Protein AF-A0A3S3MT50-F1 (afdb_monomer)

Structure (mmCIF, N/CA/C/O backbone):
data_AF-A0A3S3MT50-F1
#
_entry.id   AF-A0A3S3MT50-F1
#
loop_
_atom_site.group_PDB
_atom_site.id
_atom_site.type_symbol
_atom_site.label_atom_id
_atom_site.label_alt_id
_atom_site.label_comp_id
_atom_site.label_asym_id
_atom_site.label_entity_id
_atom_site.label_seq_id
_atom_site.pdbx_PDB_ins_code
_atom_site.Cartn_x
_atom_site.Cartn_y
_atom_site.Cartn_z
_atom_site.occupancy
_atom_site.B_iso_or_equiv
_atom_site.auth_seq_id
_atom_site.auth_comp_id
_atom_site.auth_asym_id
_atom_site.auth_atom_id
_atom_site.pdbx_PDB_model_num
ATOM 1 N N . MET A 1 1 ? -34.497 27.581 -8.498 1.00 44.28 1 MET A N 1
ATOM 2 C CA . MET A 1 1 ? -34.223 26.558 -7.458 1.00 44.28 1 MET A CA 1
ATOM 3 C C . MET A 1 1 ? -34.772 25.250 -8.013 1.00 44.28 1 MET A C 1
ATOM 5 O O . MET A 1 1 ? -35.963 25.181 -8.228 1.00 44.28 1 MET A O 1
ATOM 9 N N . VAL A 1 2 ? -33.997 24.279 -8.486 1.00 39.25 2 VAL A N 1
ATOM 10 C CA . VAL A 1 2 ? -32.995 23.501 -7.756 1.00 39.25 2 VAL A CA 1
ATOM 11 C C . VAL A 1 2 ? -31.827 23.200 -8.695 1.00 39.25 2 VAL A C 1
ATOM 13 O O . VAL A 1 2 ? -31.991 22.596 -9.751 1.00 39.25 2 VAL A O 1
ATOM 16 N N . LEU A 1 3 ? -30.646 23.655 -8.287 1.00 38.62 3 LEU A N 1
ATOM 17 C CA . LEU A 1 3 ? -29.366 23.377 -8.922 1.00 38.62 3 LEU A CA 1
ATOM 18 C C . LEU A 1 3 ? -29.145 21.857 -8.958 1.00 38.62 3 LEU A C 1
ATOM 20 O O . LEU A 1 3 ? -28.854 21.239 -7.930 1.00 38.62 3 LEU A O 1
ATOM 24 N N . LYS A 1 4 ? -29.271 21.245 -10.141 1.00 45.56 4 LYS A N 1
ATOM 25 C CA . LYS A 1 4 ? -28.747 19.901 -10.413 1.00 45.56 4 LYS A CA 1
ATOM 26 C C . LYS A 1 4 ? -27.218 19.964 -10.352 1.00 45.56 4 LYS A C 1
ATOM 28 O O . LYS A 1 4 ? -26.541 20.215 -11.336 1.00 45.56 4 LYS A O 1
ATOM 33 N N . ARG A 1 5 ? -26.720 19.809 -9.125 1.00 41.19 5 ARG A N 1
ATOM 34 C CA . ARG A 1 5 ? -25.518 19.078 -8.713 1.00 41.19 5 ARG A CA 1
ATOM 35 C C . ARG A 1 5 ? -24.487 18.845 -9.833 1.00 41.19 5 ARG A C 1
ATOM 37 O O . ARG A 1 5 ? -24.473 17.804 -10.481 1.00 41.19 5 ARG A O 1
ATOM 44 N N . LEU A 1 6 ? -23.597 19.822 -9.969 1.00 42.69 6 LEU A N 1
ATOM 45 C CA . LEU A 1 6 ? -22.281 19.717 -10.593 1.00 42.69 6 LEU A CA 1
ATOM 46 C C . LEU A 1 6 ? -21.460 18.627 -9.887 1.00 42.69 6 LEU A C 1
ATOM 48 O O . LEU A 1 6 ? -20.968 18.891 -8.801 1.00 42.69 6 LEU A O 1
ATOM 52 N N . TYR A 1 7 ? -21.327 17.434 -10.474 1.00 44.66 7 TYR A N 1
ATOM 53 C CA . TYR A 1 7 ? -20.209 16.499 -10.236 1.00 44.66 7 TYR A CA 1
ATOM 54 C C . TYR A 1 7 ? -20.061 15.542 -11.430 1.00 44.66 7 TYR A C 1
ATOM 56 O O . TYR A 1 7 ? -20.144 14.325 -11.288 1.00 44.66 7 TYR A O 1
ATOM 64 N N . LEU A 1 8 ? -19.831 16.092 -12.619 1.00 45.41 8 LEU A N 1
ATOM 65 C CA . LEU A 1 8 ? -19.040 15.393 -13.627 1.00 45.41 8 LEU A CA 1
ATOM 66 C C . LEU A 1 8 ? -17.657 16.034 -13.574 1.00 45.41 8 LEU A C 1
ATOM 68 O O . LEU A 1 8 ? -17.387 17.027 -14.236 1.00 45.41 8 LEU A O 1
ATOM 72 N N . TYR A 1 9 ? -16.812 15.524 -12.677 1.00 39.12 9 TYR A N 1
ATOM 73 C CA . TYR A 1 9 ? -15.381 15.763 -12.794 1.00 39.12 9 TYR A CA 1
ATOM 74 C C . TYR A 1 9 ? -14.897 14.898 -13.953 1.00 39.12 9 TYR A C 1
ATOM 76 O O . TYR A 1 9 ? -14.498 13.749 -13.754 1.00 39.12 9 TYR A O 1
ATOM 84 N N . ASP A 1 10 ? -14.969 15.462 -15.157 1.00 48.41 10 ASP A N 1
ATOM 85 C CA . ASP A 1 10 ? -14.129 15.054 -16.272 1.00 48.41 10 ASP A CA 1
ATOM 86 C C . ASP A 1 10 ? -12.686 15.129 -15.780 1.00 48.41 10 ASP A C 1
ATOM 88 O O . ASP A 1 1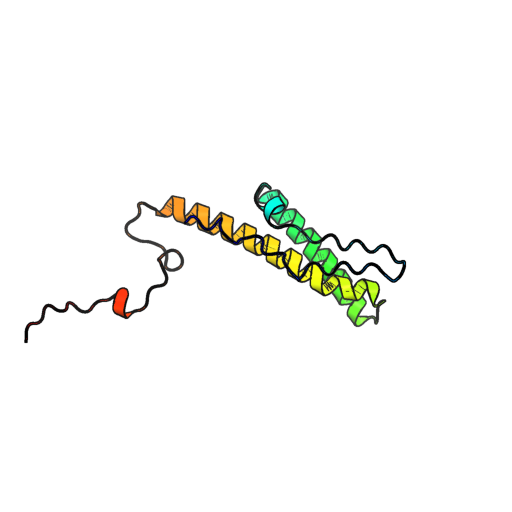0 ? -12.134 16.198 -15.532 1.00 48.41 10 ASP A O 1
ATOM 92 N N . ASN A 1 11 ? -12.132 13.960 -15.482 1.00 45.81 11 ASN A N 1
ATOM 93 C CA . ASN A 1 11 ? -10.839 13.798 -14.845 1.00 45.81 11 ASN A CA 1
ATOM 94 C C . ASN A 1 11 ? -9.745 14.068 -15.896 1.00 45.81 11 ASN A C 1
ATOM 96 O O . ASN A 1 11 ? -9.534 13.217 -16.760 1.00 45.81 11 ASN A O 1
ATOM 100 N N . PRO A 1 12 ? -9.014 15.198 -15.844 1.00 46.03 12 PRO A N 1
ATOM 101 C CA . PRO A 1 12 ? -8.139 15.646 -16.934 1.00 46.03 12 PRO A CA 1
ATOM 102 C C . PRO A 1 12 ? -6.786 14.907 -16.992 1.00 46.03 12 PRO A C 1
ATOM 104 O O . PRO A 1 12 ? -5.835 15.382 -17.602 1.00 46.03 12 PRO A O 1
ATOM 107 N N . TYR A 1 13 ? -6.674 13.735 -16.357 1.00 44.72 13 TYR A N 1
ATOM 108 C CA . TYR A 1 13 ? -5.465 12.901 -16.357 1.00 44.72 13 TYR A CA 1
ATOM 109 C C . TYR A 1 13 ? -5.658 11.538 -17.029 1.00 44.72 13 TYR A C 1
ATOM 111 O O . TYR A 1 13 ? -4.870 10.612 -16.810 1.00 44.72 13 TYR A O 1
ATOM 119 N N . THR A 1 14 ? -6.677 11.396 -17.872 1.00 46.06 14 THR A N 1
ATOM 120 C CA . THR A 1 14 ? -6.666 10.402 -18.949 1.00 4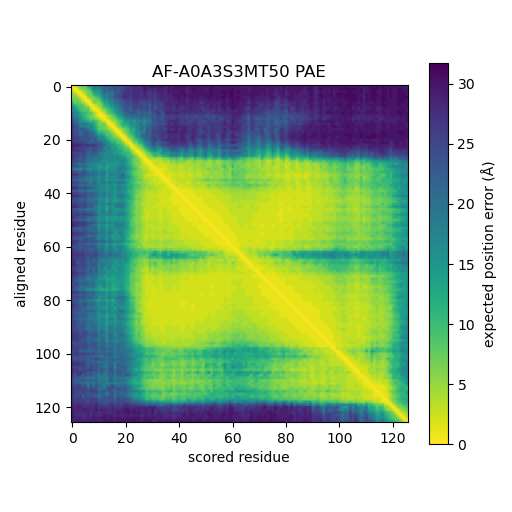6.06 14 THR A CA 1
ATOM 121 C C . THR A 1 14 ? -6.054 11.058 -20.179 1.00 46.06 14 THR A C 1
ATOM 123 O O . THR A 1 14 ? -6.758 11.522 -21.068 1.00 46.06 14 THR A O 1
ATOM 126 N N . MET A 1 15 ? -4.723 11.144 -20.208 1.00 37.44 15 MET A N 1
ATOM 127 C CA . MET A 1 15 ? -4.019 11.449 -21.451 1.00 37.44 15 MET A CA 1
ATOM 128 C C . MET A 1 15 ? -4.157 10.214 -22.345 1.00 37.44 15 MET A C 1
ATOM 130 O O . MET A 1 15 ? -3.430 9.236 -22.166 1.00 37.44 15 MET A O 1
ATOM 134 N N . ASN A 1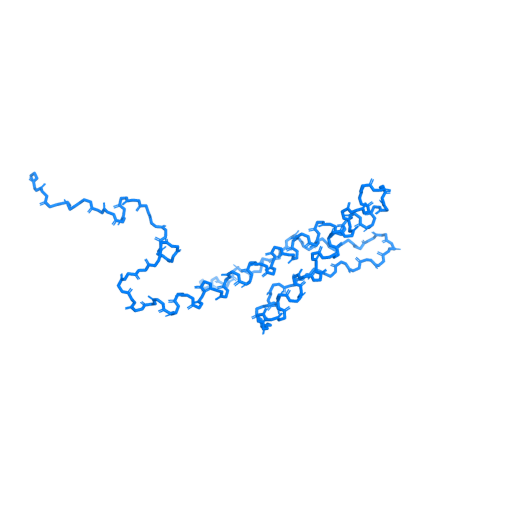 16 ? -5.131 10.238 -23.254 1.00 40.69 16 ASN A N 1
ATOM 135 C CA . ASN A 1 16 ? -5.139 9.354 -24.411 1.00 40.69 16 ASN A CA 1
ATOM 136 C C . ASN A 1 16 ? -4.002 9.833 -25.320 1.00 40.69 16 ASN A C 1
ATOM 138 O O . ASN A 1 16 ? -4.132 10.845 -25.998 1.00 40.69 16 ASN A O 1
ATOM 142 N N . PHE A 1 17 ? -2.856 9.157 -25.263 1.00 34.50 17 PHE A N 1
ATOM 143 C CA . PHE A 1 17 ? -1.787 9.329 -26.245 1.00 34.50 17 PHE A CA 1
ATOM 144 C C . PHE A 1 17 ? -2.114 8.447 -27.453 1.00 34.50 17 PHE A C 1
ATOM 146 O O . PHE A 1 17 ? -1.558 7.364 -27.622 1.00 34.50 17 PHE A O 1
ATOM 153 N N . GLU A 1 18 ? -3.076 8.893 -28.254 1.00 38.44 18 GLU A N 1
ATOM 154 C CA . GLU A 1 18 ? -3.208 8.456 -29.639 1.00 38.44 18 GLU A CA 1
ATOM 155 C C . GLU A 1 18 ? -2.292 9.347 -30.469 1.00 38.44 18 GLU A C 1
ATOM 157 O O . GLU A 1 18 ? -2.621 10.497 -30.712 1.00 38.44 18 GLU A O 1
ATOM 162 N N . GLU A 1 19 ? -1.092 8.850 -30.763 1.00 37.59 19 GLU A N 1
ATOM 163 C CA . GLU A 1 19 ? -0.263 9.122 -31.946 1.00 37.59 19 GLU A CA 1
ATOM 164 C C . GLU A 1 19 ? 1.147 8.579 -31.661 1.00 37.59 19 GLU A C 1
ATOM 166 O O . GLU A 1 19 ? 1.667 8.719 -30.557 1.00 37.59 19 GLU A O 1
ATOM 171 N N . LEU A 1 20 ? 1.752 7.942 -32.669 1.00 32.69 20 LEU A N 1
ATOM 172 C CA . LEU A 1 20 ? 2.897 7.011 -32.639 1.00 32.69 20 LEU A CA 1
ATOM 173 C C . LEU A 1 20 ? 2.494 5.540 -32.457 1.00 32.69 20 LEU A C 1
ATOM 175 O O . LEU A 1 20 ? 2.391 5.014 -31.351 1.00 32.69 20 LEU A O 1
ATOM 179 N N . GLY A 1 21 ? 2.315 4.875 -33.603 1.00 36.38 21 GLY A N 1
ATOM 180 C CA . GLY A 1 21 ? 2.005 3.457 -33.794 1.00 36.38 21 GLY A CA 1
ATOM 181 C C . GLY A 1 21 ? 2.973 2.472 -33.132 1.00 36.38 21 GLY A C 1
ATOM 182 O O . GLY A 1 21 ? 3.667 1.712 -33.798 1.00 36.38 21 GLY A O 1
ATOM 183 N N . THR A 1 22 ? 2.934 2.409 -31.806 1.00 32.12 22 THR A N 1
ATOM 184 C CA . THR A 1 22 ? 3.257 1.222 -31.022 1.00 32.12 22 THR A CA 1
ATOM 185 C C . THR A 1 22 ? 2.126 1.036 -30.016 1.00 32.12 22 THR A C 1
ATOM 187 O O . THR A 1 22 ? 1.973 1.821 -29.086 1.00 32.12 22 THR A O 1
ATOM 190 N N . ASN A 1 23 ? 1.289 0.016 -30.221 1.00 38.72 23 ASN A N 1
ATOM 191 C CA . ASN A 1 23 ? 0.228 -0.356 -29.284 1.00 38.72 23 ASN A CA 1
ATOM 192 C C . ASN A 1 23 ? 0.865 -0.884 -27.985 1.00 38.72 23 ASN A C 1
ATOM 194 O O . ASN A 1 23 ? 1.041 -2.085 -27.800 1.00 38.72 23 ASN A O 1
ATOM 198 N N . TYR A 1 24 ? 1.243 0.015 -27.079 1.00 42.06 24 TYR A N 1
ATOM 199 C CA . TYR A 1 24 ? 1.559 -0.320 -25.695 1.00 42.06 24 TYR A CA 1
ATOM 200 C C . TYR A 1 24 ? 0.387 0.117 -24.820 1.00 42.06 24 TYR A C 1
ATOM 202 O O . TYR A 1 24 ? 0.410 1.171 -24.190 1.00 42.06 24 TYR A O 1
ATOM 210 N N . GLN A 1 25 ? -0.645 -0.727 -24.765 1.00 48.47 25 GLN A N 1
ATOM 211 C CA . GLN A 1 25 ? -1.675 -0.660 -23.729 1.00 48.47 25 GLN A CA 1
ATOM 212 C C . GLN A 1 25 ? -0.998 -0.925 -22.378 1.00 48.47 25 GLN A C 1
ATOM 214 O O . GLN A 1 25 ? -0.827 -2.071 -21.960 1.00 48.47 25 GLN A O 1
ATOM 219 N N . VAL A 1 26 ? -0.528 0.123 -21.697 1.00 53.12 26 VAL A N 1
ATOM 220 C CA . VAL A 1 26 ? -0.018 -0.021 -20.332 1.00 53.12 26 VAL A CA 1
ATOM 221 C C . VAL A 1 26 ? -1.235 -0.158 -19.424 1.00 53.12 26 VAL A C 1
ATOM 223 O O . VAL A 1 26 ? -1.816 0.835 -18.991 1.00 53.12 26 VAL A O 1
ATOM 226 N N . VAL A 1 27 ? -1.659 -1.402 -19.195 1.00 58.81 27 VAL A N 1
ATOM 227 C CA . VAL A 1 27 ? -2.842 -1.738 -18.396 1.00 58.81 27 VAL A CA 1
ATOM 228 C C . VAL A 1 27 ? -2.651 -1.208 -16.974 1.00 58.81 27 VAL A C 1
ATOM 230 O O . VAL A 1 27 ? -1.965 -1.794 -16.139 1.00 58.81 27 VAL A O 1
ATOM 233 N N . ARG A 1 28 ? -3.234 -0.042 -16.699 1.00 69.00 28 ARG A N 1
ATOM 234 C CA . ARG A 1 28 ? -3.251 0.565 -15.371 1.00 69.00 28 ARG A CA 1
ATOM 235 C C . ARG A 1 28 ? -4.244 -0.203 -14.508 1.00 69.00 28 ARG A C 1
ATOM 237 O O . ARG A 1 28 ? -5.435 -0.218 -14.813 1.00 69.00 28 ARG A O 1
ATOM 244 N N . ILE A 1 29 ? -3.772 -0.781 -13.405 1.00 81.50 29 ILE A N 1
ATOM 245 C CA . ILE A 1 29 ? -4.641 -1.501 -12.469 1.00 81.50 29 ILE A CA 1
ATOM 246 C C . ILE A 1 29 ? -5.671 -0.536 -11.874 1.00 81.50 29 ILE A C 1
ATOM 248 O O . ILE A 1 29 ? -5.317 0.473 -11.247 1.00 81.50 29 ILE A O 1
ATOM 252 N N . LYS A 1 30 ? -6.954 -0.858 -12.056 1.00 84.62 30 LYS A N 1
ATOM 253 C CA . LYS A 1 30 ? -8.060 -0.085 -11.497 1.00 84.62 30 LYS A CA 1
ATOM 254 C C . LYS A 1 30 ? -8.333 -0.539 -10.066 1.00 84.62 30 LYS A C 1
ATOM 256 O O . LYS A 1 30 ? -8.543 -1.711 -9.780 1.00 84.62 30 LYS A O 1
ATOM 261 N N . VAL A 1 31 ? -8.358 0.417 -9.139 1.00 85.69 31 VAL A N 1
ATOM 262 C CA . VAL A 1 31 ? -8.451 0.129 -7.695 1.00 85.69 31 VAL A CA 1
ATOM 263 C C . VAL A 1 31 ? -9.787 -0.517 -7.308 1.00 85.69 31 VAL A C 1
ATOM 265 O O . VAL A 1 31 ? -9.828 -1.319 -6.378 1.00 85.69 31 VAL A O 1
ATOM 268 N N . HIS A 1 32 ? -10.880 -0.205 -8.010 1.00 86.75 32 HIS A N 1
ATOM 269 C CA . HIS A 1 32 ? -12.187 -0.802 -7.715 1.00 86.75 32 HIS A CA 1
ATOM 270 C C . HIS A 1 32 ? -12.210 -2.316 -7.968 1.00 86.75 32 HIS A C 1
ATOM 272 O O . HIS A 1 32 ? -12.836 -3.038 -7.200 1.00 86.75 32 HIS A O 1
ATOM 278 N N . GLU A 1 33 ? -11.458 -2.798 -8.959 1.00 87.62 33 GLU A N 1
ATOM 279 C CA . GLU A 1 33 ? -11.325 -4.227 -9.270 1.00 87.62 33 GLU A CA 1
ATOM 280 C C . GLU A 1 33 ? -10.516 -4.977 -8.203 1.00 87.62 33 GLU A C 1
ATOM 282 O O . GLU A 1 33 ? -10.692 -6.173 -8.012 1.00 87.62 33 GLU A O 1
ATOM 287 N N . LEU A 1 34 ? -9.623 -4.294 -7.479 1.00 88.81 34 LEU A N 1
ATOM 288 C CA . LEU A 1 34 ? -8.820 -4.904 -6.411 1.00 88.81 34 LEU A CA 1
ATOM 289 C C . LEU A 1 34 ? -9.607 -5.093 -5.111 1.00 88.81 34 LEU A C 1
ATOM 291 O O . LEU A 1 34 ? -9.266 -5.943 -4.290 1.00 88.81 34 LEU A O 1
ATOM 295 N N . ARG A 1 35 ? -10.657 -4.295 -4.890 1.00 89.38 35 ARG A N 1
ATOM 296 C CA . ARG A 1 35 ? -11.444 -4.361 -3.650 1.00 89.38 35 ARG A CA 1
ATOM 297 C C . ARG A 1 35 ? -12.255 -5.649 -3.548 1.00 89.38 35 ARG A C 1
ATOM 299 O O . ARG A 1 35 ? -12.388 -6.172 -2.444 1.00 89.38 35 ARG A O 1
ATOM 306 N N . THR A 1 36 ? -12.732 -6.170 -4.675 1.00 91.38 36 THR A N 1
ATOM 307 C CA . THR A 1 36 ? -13.551 -7.389 -4.754 1.00 91.38 36 THR A CA 1
ATOM 308 C C . THR A 1 36 ? -12.739 -8.683 -4.645 1.00 91.38 36 THR A C 1
ATOM 310 O O . THR A 1 36 ? -13.307 -9.718 -4.316 1.00 91.38 36 THR A O 1
ATOM 313 N N . LYS A 1 37 ? -11.420 -8.638 -4.869 1.00 91.12 37 LYS A N 1
ATOM 314 C CA . LYS A 1 37 ? -10.529 -9.813 -4.826 1.00 91.12 37 LYS A CA 1
ATOM 315 C C . LYS A 1 37 ? -10.227 -10.290 -3.405 1.00 91.12 37 LYS A C 1
ATOM 317 O O . LYS A 1 37 ? -10.311 -9.508 -2.454 1.00 91.12 37 LYS A O 1
ATOM 322 N N . SER A 1 38 ? -9.828 -11.553 -3.264 1.00 93.44 38 SER A N 1
ATOM 323 C CA . SER A 1 38 ? -9.411 -12.128 -1.980 1.00 93.44 38 SER A CA 1
ATOM 324 C C . SER A 1 38 ? -8.043 -11.592 -1.520 1.00 93.44 38 SER A C 1
ATOM 326 O O . SER A 1 38 ? -7.289 -11.012 -2.304 1.00 93.44 38 SER A O 1
ATOM 328 N N . GLU A 1 39 ? -7.711 -11.746 -0.234 1.00 90.81 39 GLU A N 1
ATOM 329 C CA . GLU A 1 39 ? -6.406 -11.319 0.300 1.00 90.81 39 GLU A CA 1
ATOM 330 C C . GLU A 1 39 ? -5.245 -12.131 -0.293 1.00 90.81 39 GLU A C 1
ATOM 332 O O . GLU A 1 39 ? -4.205 -11.562 -0.623 1.00 90.81 39 G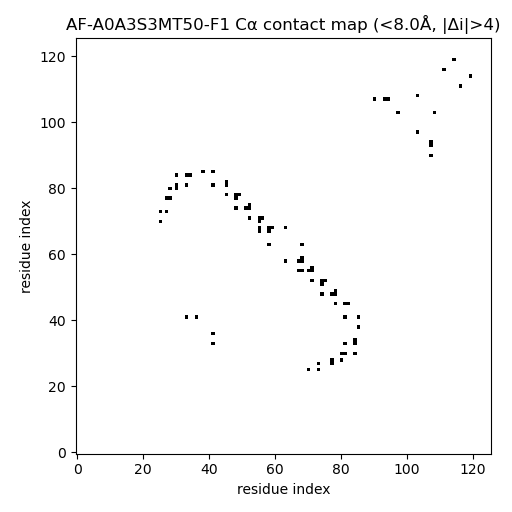LU A O 1
ATOM 337 N N . THR A 1 40 ? -5.443 -13.433 -0.511 1.00 93.38 40 THR A N 1
ATOM 338 C CA . THR A 1 40 ? -4.446 -14.318 -1.129 1.00 93.38 40 THR A CA 1
ATOM 339 C C . THR A 1 40 ? -4.137 -13.901 -2.562 1.00 93.38 40 THR A C 1
ATOM 341 O O . THR A 1 40 ? -2.968 -13.827 -2.939 1.00 93.38 40 THR A O 1
ATOM 344 N N . ASP A 1 41 ? -5.162 -13.540 -3.340 1.00 93.00 41 ASP A N 1
ATOM 345 C CA . ASP A 1 41 ? -4.971 -13.085 -4.720 1.00 93.00 41 ASP A CA 1
ATOM 346 C C . ASP A 1 41 ? -4.204 -11.763 -4.762 1.00 93.00 41 ASP A C 1
ATOM 348 O O . ASP A 1 41 ? -3.307 -11.595 -5.584 1.00 93.00 41 ASP A O 1
ATOM 352 N N . LEU A 1 42 ? -4.501 -10.831 -3.849 1.00 93.06 42 LEU A N 1
ATOM 353 C CA . LEU A 1 42 ? -3.785 -9.555 -3.767 1.00 93.06 42 LEU A CA 1
ATOM 354 C C . LEU A 1 42 ? -2.299 -9.750 -3.437 1.00 93.06 42 LEU A C 1
ATOM 356 O O . LEU A 1 42 ? -1.460 -9.050 -4.001 1.00 93.06 42 LEU A O 1
ATOM 360 N N . LEU A 1 43 ? -1.965 -10.704 -2.562 1.00 94.94 43 LEU A N 1
ATOM 361 C CA . LEU A 1 43 ? -0.575 -11.033 -2.229 1.00 94.94 43 LEU A CA 1
ATOM 362 C C . LEU A 1 43 ? 0.164 -11.699 -3.394 1.00 94.94 43 LEU A C 1
ATOM 364 O O . LEU A 1 43 ? 1.345 -11.425 -3.601 1.00 94.94 43 LEU A O 1
ATOM 368 N N . ASN A 1 44 ? -0.517 -12.538 -4.174 1.00 95.00 44 ASN A N 1
ATOM 369 C CA . ASN A 1 44 ? 0.066 -13.141 -5.373 1.00 95.00 44 ASN A CA 1
ATOM 370 C C . ASN A 1 44 ? 0.331 -12.078 -6.448 1.00 95.00 44 ASN A C 1
ATOM 372 O O . ASN A 1 44 ? 1.453 -11.975 -6.941 1.00 95.00 44 ASN A O 1
ATOM 376 N N . GLN A 1 45 ? -0.647 -11.203 -6.709 1.00 92.19 45 GLN A N 1
ATOM 377 C CA . GLN A 1 45 ? -0.489 -10.076 -7.634 1.00 92.19 45 GLN A CA 1
ATOM 378 C C . GLN A 1 45 ? 0.648 -9.134 -7.219 1.00 92.19 45 GLN A C 1
ATOM 380 O O . GLN A 1 45 ? 1.375 -8.621 -8.065 1.00 92.19 45 GLN A O 1
ATOM 385 N N . LEU A 1 46 ? 0.825 -8.904 -5.916 1.00 94.19 46 LEU A N 1
ATOM 386 C CA . LEU A 1 46 ? 1.925 -8.101 -5.385 1.00 94.19 46 LEU A CA 1
ATOM 387 C C . LEU A 1 46 ? 3.282 -8.718 -5.763 1.00 94.19 46 LEU A C 1
ATOM 389 O O . LEU A 1 46 ? 4.126 -8.024 -6.330 1.00 94.19 46 LEU A O 1
ATOM 393 N N . LYS A 1 47 ? 3.471 -10.019 -5.509 1.00 96.00 47 LYS A N 1
ATOM 394 C CA . LYS A 1 47 ? 4.731 -10.724 -5.801 1.00 96.00 47 LYS A CA 1
ATOM 395 C C . LYS A 1 47 ? 5.079 -10.690 -7.288 1.00 96.00 47 LYS A C 1
ATOM 397 O O . LYS A 1 47 ? 6.230 -10.447 -7.640 1.00 96.00 47 LYS A O 1
ATOM 402 N N . GLU A 1 48 ? 4.094 -10.888 -8.159 1.00 93.62 48 GLU A N 1
ATOM 403 C CA . GLU A 1 48 ? 4.285 -10.819 -9.613 1.00 93.62 48 GLU A CA 1
ATOM 404 C C . GLU A 1 48 ? 4.774 -9.430 -10.056 1.00 93.62 48 GLU A C 1
ATOM 406 O O . GLU A 1 48 ? 5.765 -9.314 -10.783 1.00 93.62 48 GLU A O 1
ATOM 411 N N . LEU A 1 49 ? 4.140 -8.365 -9.551 1.00 93.19 49 LEU A N 1
ATOM 412 C CA . LEU A 1 49 ? 4.515 -6.984 -9.867 1.00 93.19 49 LEU A CA 1
ATOM 413 C C . LEU A 1 49 ? 5.906 -6.609 -9.333 1.00 93.19 49 LEU A C 1
ATOM 415 O O . LEU A 1 49 ? 6.627 -5.833 -9.966 1.00 93.19 49 LEU A O 1
ATOM 419 N N . GLU A 1 50 ? 6.304 -7.137 -8.174 1.00 94.38 50 GLU A N 1
ATOM 420 C CA . GLU A 1 50 ? 7.641 -6.918 -7.611 1.00 94.38 50 GLU A CA 1
ATOM 421 C C . GLU A 1 50 ? 8.739 -7.581 -8.445 1.00 94.38 50 GLU A C 1
ATOM 423 O O . GLU A 1 50 ? 9.778 -6.958 -8.690 1.00 94.38 50 GLU A O 1
ATOM 428 N N . VAL A 1 51 ? 8.499 -8.803 -8.928 1.00 95.88 51 VAL A N 1
ATOM 429 C CA . VAL A 1 51 ? 9.428 -9.509 -9.822 1.00 95.88 51 VAL A CA 1
ATOM 430 C C . VAL A 1 51 ? 9.588 -8.744 -11.135 1.00 95.88 51 VAL A C 1
ATOM 432 O O . VAL A 1 51 ? 10.716 -8.488 -11.562 1.00 95.88 51 VAL A O 1
ATOM 435 N N . GLU A 1 52 ? 8.488 -8.299 -11.749 1.00 90.88 52 GLU A N 1
ATOM 436 C CA . GLU A 1 52 ? 8.553 -7.505 -12.981 1.00 90.88 52 GLU A CA 1
ATOM 437 C C . GLU A 1 52 ? 9.308 -6.183 -12.758 1.00 90.88 52 GLU A C 1
ATOM 439 O O . GLU A 1 52 ? 10.181 -5.808 -13.550 1.00 90.88 52 GLU A O 1
ATOM 444 N N . LEU A 1 53 ? 9.053 -5.494 -11.641 1.00 93.81 53 LEU A N 1
ATOM 445 C CA . LEU A 1 53 ? 9.777 -4.274 -11.291 1.00 93.81 53 LEU A CA 1
ATOM 446 C C . LEU A 1 53 ? 11.281 -4.530 -11.111 1.00 93.81 53 LEU A C 1
ATOM 448 O O . LEU A 1 53 ? 12.088 -3.700 -11.536 1.00 93.81 53 LEU A O 1
ATOM 452 N N . ALA A 1 54 ? 11.673 -5.645 -10.491 1.00 94.88 54 ALA A N 1
ATOM 453 C CA . ALA A 1 54 ? 13.077 -6.010 -10.317 1.00 94.88 54 ALA A CA 1
ATOM 454 C C . ALA A 1 54 ? 13.776 -6.206 -11.672 1.00 94.88 54 ALA A C 1
ATOM 456 O O . ALA A 1 54 ? 14.840 -5.623 -11.902 1.00 94.88 54 ALA A O 1
ATOM 457 N N . LEU A 1 55 ? 13.135 -6.917 -12.605 1.00 92.00 55 LEU A N 1
ATOM 458 C CA . LEU A 1 55 ? 13.640 -7.102 -13.970 1.00 92.00 55 LEU A CA 1
ATOM 459 C C . LEU A 1 55 ? 13.810 -5.761 -14.702 1.00 92.00 55 LEU A C 1
ATOM 461 O O . LEU A 1 55 ? 14.846 -5.511 -15.323 1.00 92.00 55 LEU A O 1
ATOM 465 N N . LEU A 1 56 ? 12.838 -4.851 -14.577 1.00 91.75 56 LEU A N 1
ATOM 466 C CA . LEU A 1 56 ? 12.922 -3.514 -15.174 1.00 91.75 56 LEU A CA 1
ATOM 467 C C . LEU A 1 56 ? 14.040 -2.655 -14.564 1.00 91.75 56 LEU A C 1
ATOM 469 O O . LEU A 1 56 ? 14.630 -1.825 -15.259 1.00 91.75 56 LEU A O 1
ATOM 473 N N . ARG A 1 57 ? 14.360 -2.842 -13.278 1.00 93.19 57 ARG A N 1
ATOM 474 C CA . ARG A 1 57 ? 15.473 -2.136 -12.623 1.00 93.19 57 ARG A CA 1
ATOM 475 C C . ARG A 1 57 ? 16.828 -2.613 -13.138 1.00 93.19 57 ARG A C 1
ATOM 477 O O . ARG A 1 57 ? 17.681 -1.764 -13.376 1.00 93.19 57 ARG A O 1
ATOM 484 N N . VAL A 1 58 ? 17.005 -3.915 -13.367 1.00 93.44 58 VAL A N 1
ATOM 485 C CA . VAL A 1 58 ? 18.226 -4.455 -13.996 1.00 93.44 58 VAL A CA 1
ATOM 486 C C . VAL A 1 58 ? 18.358 -3.938 -15.429 1.00 93.44 58 VAL A C 1
ATOM 488 O O . VAL A 1 58 ? 19.399 -3.403 -15.803 1.00 93.44 58 VAL A O 1
ATOM 491 N N . ALA A 1 59 ? 17.273 -3.988 -16.209 1.00 92.50 59 ALA A N 1
ATOM 492 C CA . ALA A 1 59 ? 17.260 -3.465 -17.574 1.00 92.50 59 ALA A CA 1
ATOM 493 C C . ALA A 1 59 ? 17.609 -1.969 -17.640 1.00 92.50 59 ALA A C 1
ATOM 495 O O . ALA A 1 59 ? 18.263 -1.535 -18.584 1.00 92.50 59 ALA A O 1
ATOM 496 N N . LYS A 1 60 ? 17.215 -1.179 -16.633 1.00 93.88 60 LYS A N 1
ATOM 497 C CA . LYS A 1 60 ? 17.596 0.234 -16.528 1.00 93.88 60 LYS A CA 1
ATOM 498 C C . LYS A 1 60 ? 19.104 0.429 -16.375 1.00 93.88 60 LYS A C 1
ATOM 500 O O . LYS A 1 60 ? 19.645 1.328 -17.008 1.00 93.88 60 LYS A O 1
ATOM 505 N N . VAL A 1 61 ? 19.761 -0.376 -15.540 1.00 93.12 61 VAL A N 1
ATOM 506 C CA . VAL A 1 61 ? 21.217 -0.285 -15.324 1.00 93.12 61 VAL A CA 1
ATOM 507 C C . VAL A 1 61 ? 21.973 -0.637 -16.604 1.00 93.12 61 VAL A C 1
ATOM 509 O O . VAL A 1 61 ? 22.927 0.044 -16.956 1.00 93.12 61 VAL A O 1
ATOM 512 N N . ASN A 1 62 ? 21.481 -1.622 -17.353 1.00 92.19 62 ASN A N 1
ATOM 513 C CA . ASN A 1 62 ? 22.114 -2.092 -18.587 1.00 92.19 62 ASN A CA 1
ATOM 514 C C . ASN A 1 62 ? 21.799 -1.218 -19.821 1.00 92.19 62 ASN A C 1
ATOM 516 O O . ASN A 1 62 ? 22.070 -1.637 -20.942 1.00 92.19 62 ASN A O 1
ATOM 520 N N . GLY A 1 63 ? 21.186 -0.039 -19.646 1.00 88.44 63 GLY A N 1
ATOM 521 C CA . GLY A 1 63 ? 20.855 0.860 -20.760 1.00 88.44 63 GLY A CA 1
ATOM 522 C C . GLY A 1 63 ? 19.732 0.349 -21.673 1.00 88.44 63 GLY A C 1
ATOM 523 O O . GLY A 1 63 ? 19.756 0.574 -22.878 1.00 88.44 63 GLY A O 1
ATOM 524 N N . GLY A 1 64 ? 18.750 -0.370 -21.123 1.00 86.19 64 GLY A N 1
ATOM 525 C CA . GLY A 1 64 ? 17.646 -0.949 -21.889 1.00 86.19 64 GLY A CA 1
ATOM 526 C C . GLY A 1 64 ? 16.750 0.077 -22.603 1.00 86.19 64 GLY A C 1
ATOM 527 O O . GLY A 1 64 ? 16.699 1.253 -22.254 1.00 86.19 64 GLY A O 1
ATOM 528 N N . ALA A 1 65 ? 15.987 -0.403 -23.591 1.00 89.19 65 ALA A N 1
ATOM 529 C CA . ALA A 1 65 ? 15.108 0.421 -24.425 1.00 89.19 65 ALA A CA 1
ATOM 530 C C . ALA A 1 65 ? 14.124 1.296 -23.621 1.00 89.19 65 ALA A C 1
ATOM 532 O O . ALA A 1 65 ? 13.489 0.824 -22.672 1.00 89.19 65 ALA A O 1
ATOM 533 N N . LEU A 1 66 ? 13.911 2.538 -24.079 1.00 82.56 66 LEU A N 1
ATOM 534 C CA . LEU A 1 66 ? 13.048 3.537 -23.430 1.00 82.56 66 LEU A CA 1
ATOM 535 C C . LEU A 1 66 ? 11.626 3.020 -23.161 1.00 82.56 66 LEU A C 1
ATOM 537 O O . LEU A 1 66 ? 11.080 3.240 -22.081 1.00 82.56 66 LEU A O 1
ATOM 541 N N . ASN A 1 67 ? 1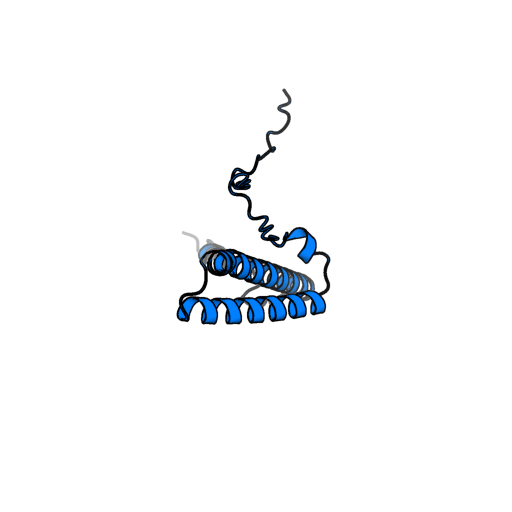1.067 2.236 -24.085 1.00 83.19 67 ASN A N 1
ATOM 542 C CA . ASN A 1 67 ? 9.731 1.644 -23.951 1.00 83.19 67 ASN A CA 1
ATOM 543 C C . ASN A 1 67 ? 9.610 0.720 -22.727 1.00 83.19 67 ASN A C 1
ATOM 545 O O . ASN A 1 67 ? 8.557 0.656 -22.094 1.00 83.19 67 ASN A O 1
ATOM 549 N N . LYS A 1 68 ? 10.692 0.025 -22.348 1.00 82.25 68 LYS A N 1
ATOM 550 C CA . LYS A 1 68 ? 10.731 -0.794 -21.127 1.00 82.25 68 LYS A CA 1
ATOM 551 C C . LYS A 1 68 ? 10.842 0.093 -19.881 1.00 82.25 68 LYS A C 1
ATOM 553 O O . LYS A 1 68 ? 10.199 -0.183 -18.873 1.00 82.25 68 LYS A O 1
ATOM 558 N N . LEU A 1 69 ? 11.587 1.196 -19.954 1.00 83.12 69 LEU A N 1
ATOM 559 C CA . LEU A 1 69 ? 11.780 2.123 -18.832 1.00 83.12 69 LEU A CA 1
ATOM 560 C C . LEU A 1 69 ? 10.510 2.901 -18.473 1.00 83.12 69 LEU A C 1
ATOM 562 O O . LEU A 1 69 ? 10.228 3.097 -17.289 1.00 83.12 69 LEU A O 1
ATOM 566 N N . SER A 1 70 ? 9.700 3.273 -19.466 1.00 85.81 70 SER A N 1
ATOM 567 C CA . SER A 1 70 ? 8.415 3.958 -19.258 1.00 85.81 70 SER A CA 1
ATOM 568 C C . SER A 1 70 ? 7.443 3.157 -18.377 1.00 85.81 70 SER A C 1
ATOM 570 O O . SER A 1 70 ? 6.637 3.740 -17.648 1.00 85.81 70 SER A O 1
ATOM 572 N N . LYS A 1 71 ? 7.567 1.820 -18.347 1.00 85.12 71 LYS A N 1
ATOM 573 C CA . LYS A 1 71 ? 6.749 0.932 -17.502 1.00 85.12 71 LYS A CA 1
ATOM 574 C C . LYS A 1 71 ? 7.069 1.029 -16.007 1.00 85.12 71 LYS A C 1
ATOM 576 O O . LYS A 1 71 ? 6.197 0.756 -15.184 1.00 85.12 71 LYS A O 1
ATOM 581 N N . ILE A 1 72 ? 8.270 1.479 -15.624 1.00 88.88 72 ILE A N 1
ATOM 582 C CA . ILE A 1 72 ? 8.712 1.535 -14.216 1.00 88.88 72 ILE A CA 1
ATOM 583 C C . ILE A 1 72 ? 7.767 2.391 -13.367 1.00 88.88 72 ILE A C 1
ATOM 585 O O . ILE A 1 72 ? 7.414 2.013 -12.248 1.00 88.88 72 ILE A O 1
ATOM 589 N N . LYS A 1 73 ? 7.338 3.547 -13.889 1.00 88.19 73 LYS A N 1
ATOM 590 C CA . LYS A 1 73 ? 6.418 4.443 -13.174 1.00 88.19 73 LYS A CA 1
ATOM 591 C C . LYS A 1 73 ? 5.073 3.762 -12.920 1.00 88.19 73 LYS A C 1
ATOM 593 O O . LYS A 1 73 ? 4.538 3.860 -11.817 1.00 88.19 73 LYS A O 1
ATOM 598 N N . VAL A 1 74 ? 4.548 3.056 -13.920 1.00 87.19 74 VAL A N 1
ATOM 599 C CA . VAL A 1 74 ? 3.237 2.401 -13.831 1.00 87.19 74 VAL A CA 1
ATOM 600 C C . VAL A 1 74 ? 3.273 1.191 -12.900 1.00 87.19 74 VAL A C 1
ATOM 602 O O . VAL A 1 74 ? 2.360 1.032 -12.091 1.00 87.19 74 VAL A O 1
ATOM 605 N N . MET A 1 75 ? 4.349 0.401 -12.921 1.00 89.50 75 MET A N 1
ATOM 606 C CA . MET A 1 75 ? 4.537 -0.720 -11.992 1.00 89.50 75 MET A CA 1
ATOM 607 C C . MET A 1 75 ? 4.611 -0.257 -10.533 1.00 89.50 75 MET A C 1
ATOM 609 O O . MET A 1 75 ? 3.922 -0.804 -9.676 1.00 89.50 75 MET A O 1
ATOM 613 N N . ARG A 1 76 ? 5.344 0.830 -10.246 1.00 92.25 76 ARG A N 1
ATOM 614 C CA . ARG A 1 76 ? 5.405 1.414 -8.891 1.00 92.25 76 ARG A CA 1
ATOM 615 C C . ARG A 1 76 ? 4.038 1.873 -8.385 1.00 92.25 76 ARG A C 1
ATOM 617 O O . ARG A 1 76 ? 3.685 1.603 -7.241 1.00 92.25 76 ARG A O 1
ATOM 624 N N . LEU A 1 77 ? 3.272 2.558 -9.237 1.00 90.62 77 LEU A N 1
ATOM 625 C CA . LEU A 1 77 ? 1.915 2.996 -8.899 1.00 90.62 77 LEU A CA 1
ATOM 626 C C . LEU A 1 77 ? 0.979 1.804 -8.663 1.00 90.62 77 LEU A C 1
ATOM 628 O O . LEU A 1 77 ? 0.166 1.834 -7.745 1.00 90.62 77 LEU A O 1
ATOM 632 N N . SER A 1 78 ? 1.129 0.744 -9.453 1.00 90.69 78 SER A N 1
ATOM 633 C CA . SER A 1 78 ? 0.336 -0.480 -9.328 1.00 90.69 78 SER A CA 1
ATOM 634 C C . SER A 1 78 ? 0.607 -1.203 -8.004 1.00 90.69 78 SER A C 1
ATOM 636 O O . SER A 1 78 ? -0.341 -1.522 -7.288 1.00 90.69 78 SER A O 1
A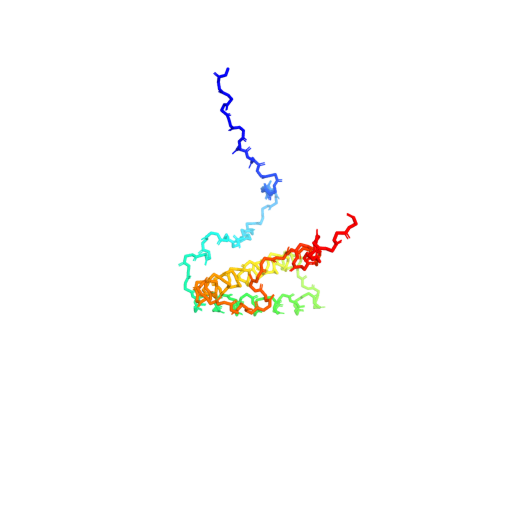TOM 638 N N . ILE A 1 79 ? 1.878 -1.355 -7.612 1.00 92.94 79 ILE A N 1
ATOM 639 C CA . ILE A 1 79 ? 2.268 -1.909 -6.301 1.00 92.94 79 ILE A CA 1
ATOM 640 C C . ILE A 1 79 ? 1.681 -1.064 -5.164 1.00 92.94 79 ILE A C 1
ATOM 642 O O . ILE A 1 79 ? 1.068 -1.597 -4.238 1.00 92.94 79 ILE A O 1
ATOM 646 N N . ALA A 1 80 ? 1.803 0.265 -5.257 1.00 94.38 80 ALA A N 1
ATOM 647 C CA . ALA A 1 80 ? 1.249 1.170 -4.255 1.00 94.38 80 ALA A CA 1
ATOM 648 C C . ALA A 1 80 ? -0.276 1.010 -4.116 1.00 94.38 80 ALA A C 1
ATOM 650 O O . ALA A 1 80 ? -0.789 0.978 -2.997 1.00 94.38 80 ALA A O 1
ATOM 651 N N . HIS A 1 81 ? -1.012 0.861 -5.223 1.00 92.31 81 HIS A N 1
ATOM 652 C CA . HIS A 1 81 ? -2.457 0.623 -5.191 1.00 92.31 81 HIS A CA 1
ATOM 653 C C . HIS A 1 81 ? -2.820 -0.689 -4.480 1.00 92.31 81 HIS A C 1
ATOM 655 O O . HIS A 1 81 ? -3.710 -0.680 -3.628 1.00 92.31 81 HIS A O 1
ATOM 661 N N . VAL A 1 82 ? -2.124 -1.792 -4.780 1.00 93.44 82 VAL A N 1
ATOM 662 C CA . VAL A 1 82 ? -2.365 -3.101 -4.145 1.00 93.44 82 VAL A CA 1
ATOM 663 C C . VAL A 1 82 ? -2.103 -3.030 -2.637 1.00 93.44 82 VAL A C 1
ATOM 665 O O . VAL A 1 82 ? -2.989 -3.352 -1.844 1.00 93.44 82 VAL A O 1
ATOM 668 N N . LEU A 1 83 ? -0.947 -2.497 -2.226 1.00 95.06 83 LEU A N 1
ATOM 669 C CA . LEU A 1 83 ? -0.597 -2.309 -0.811 1.00 95.06 83 LEU A CA 1
ATOM 670 C C . LEU A 1 83 ? -1.601 -1.419 -0.068 1.00 95.06 83 LEU A C 1
ATOM 672 O O . LEU A 1 83 ? -1.940 -1.674 1.092 1.00 95.06 83 LEU A O 1
ATOM 676 N N . THR A 1 84 ? -2.113 -0.386 -0.742 1.00 94.81 84 THR A N 1
ATOM 677 C CA . THR A 1 84 ? -3.121 0.512 -0.169 1.00 94.81 84 THR A CA 1
ATOM 678 C C . THR A 1 84 ? -4.426 -0.233 0.103 1.00 94.81 84 THR A C 1
ATOM 680 O O . THR A 1 84 ? -5.006 -0.064 1.175 1.00 94.81 84 THR A O 1
ATOM 683 N N . VAL A 1 85 ? -4.887 -1.081 -0.823 1.00 94.88 85 VAL A N 1
ATOM 684 C CA . VAL A 1 85 ? -6.115 -1.875 -0.646 1.00 94.88 85 VAL A CA 1
ATOM 685 C C . VAL A 1 85 ? -5.951 -2.909 0.468 1.00 94.88 85 VAL A C 1
ATOM 687 O O . VAL A 1 85 ? -6.846 -3.022 1.306 1.00 94.88 85 VAL A O 1
ATOM 690 N N . ILE A 1 86 ? -4.805 -3.595 0.541 1.00 94.94 86 ILE A N 1
ATOM 691 C CA . ILE A 1 86 ? -4.492 -4.529 1.637 1.00 94.94 86 ILE A CA 1
ATOM 692 C C . ILE A 1 86 ? -4.552 -3.794 2.984 1.00 94.94 86 ILE A C 1
ATOM 694 O O . ILE A 1 86 ? -5.291 -4.189 3.886 1.00 94.94 86 ILE A O 1
ATOM 698 N N . SER A 1 87 ? -3.872 -2.649 3.090 1.00 94.19 87 SER A N 1
ATOM 699 C CA . SER A 1 87 ? -3.860 -1.832 4.310 1.00 94.19 87 SER A CA 1
ATOM 700 C C . SER A 1 87 ? -5.253 -1.317 4.695 1.00 94.19 87 SER A C 1
ATOM 702 O O . SER A 1 87 ? -5.574 -1.208 5.880 1.00 94.19 87 SER A O 1
ATOM 704 N N . GLN A 1 88 ? -6.096 -0.978 3.710 1.00 93.75 88 GLN A N 1
ATOM 705 C CA . GLN A 1 88 ? -7.486 -0.573 3.940 1.00 93.75 88 GLN A CA 1
ATOM 706 C C . GLN A 1 88 ? -8.314 -1.727 4.520 1.00 93.75 88 GLN A C 1
ATOM 708 O O . GLN A 1 88 ? -8.999 -1.515 5.521 1.00 93.75 88 GLN A O 1
ATOM 713 N N . LYS A 1 89 ? -8.218 -2.933 3.941 1.00 93.00 89 LYS A N 1
ATOM 714 C CA . LYS A 1 89 ? -8.928 -4.132 4.420 1.00 93.00 89 LYS A CA 1
ATOM 715 C C . LYS A 1 89 ? -8.510 -4.510 5.839 1.00 93.00 89 LYS A C 1
ATOM 717 O O . LYS A 1 89 ? -9.369 -4.677 6.700 1.00 93.00 89 LYS A O 1
ATOM 722 N N . GLN A 1 90 ? -7.207 -4.528 6.113 1.00 92.81 90 GLN A N 1
ATOM 723 C CA . GLN A 1 90 ? -6.673 -4.812 7.448 1.00 92.81 90 GLN A CA 1
ATOM 724 C C . GLN A 1 90 ? -7.172 -3.802 8.490 1.00 92.81 90 GLN A C 1
ATOM 726 O O . GLN A 1 90 ? -7.649 -4.181 9.558 1.00 92.81 90 GLN A O 1
ATOM 731 N N . LYS A 1 91 ? -7.138 -2.499 8.175 1.00 91.81 91 LYS A N 1
ATOM 732 C CA . LYS A 1 91 ? -7.654 -1.464 9.084 1.00 91.81 91 LYS A CA 1
ATOM 733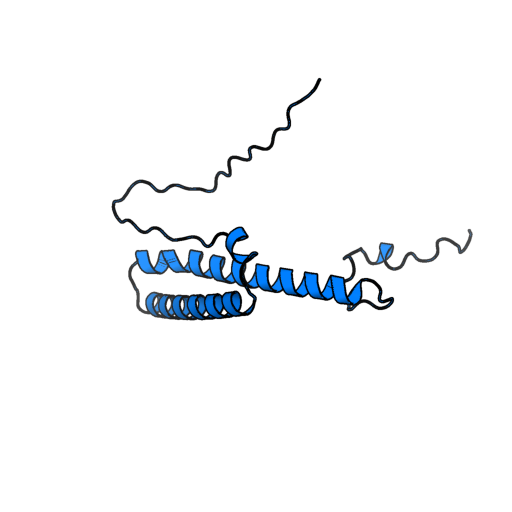 C C . LYS A 1 91 ? -9.164 -1.564 9.295 1.00 91.81 91 LYS A C 1
ATOM 735 O O . LYS A 1 91 ? -9.613 -1.278 10.401 1.00 91.81 91 LYS A O 1
ATOM 740 N N . ALA A 1 92 ? -9.938 -1.930 8.275 1.00 92.12 92 ALA A N 1
ATOM 741 C CA . ALA A 1 92 ? -11.381 -2.132 8.407 1.00 92.12 92 ALA A CA 1
ATOM 742 C C . ALA A 1 92 ? -11.689 -3.299 9.360 1.00 92.12 92 ALA A C 1
ATOM 744 O O . ALA A 1 92 ? -12.388 -3.092 10.351 1.00 92.12 92 ALA A O 1
ATOM 745 N N . ALA A 1 93 ? -11.049 -4.454 9.154 1.00 92.31 93 ALA A N 1
ATOM 746 C CA . ALA A 1 93 ? -11.188 -5.621 10.027 1.00 92.31 93 ALA A CA 1
ATOM 747 C C . ALA A 1 93 ? -10.790 -5.312 11.484 1.00 92.31 93 ALA A C 1
ATOM 749 O O . ALA A 1 93 ? -11.495 -5.669 12.428 1.00 92.31 93 ALA A O 1
ATOM 750 N N . LEU A 1 94 ? -9.696 -4.566 11.691 1.00 92.12 94 LEU A N 1
ATOM 751 C CA . LEU A 1 94 ? -9.296 -4.120 13.030 1.00 92.12 94 LEU A CA 1
ATOM 752 C C . LEU A 1 94 ? -10.327 -3.169 13.656 1.00 92.12 94 LEU A C 1
ATOM 754 O O . LEU A 1 94 ? -10.613 -3.268 14.847 1.00 92.12 94 LEU A O 1
ATOM 758 N N . ARG A 1 95 ? -10.905 -2.236 12.890 1.00 91.19 95 ARG A N 1
ATOM 759 C CA . ARG A 1 95 ? -11.938 -1.327 13.417 1.00 91.19 95 ARG A CA 1
ATOM 760 C C . ARG A 1 95 ? -13.184 -2.086 13.864 1.00 91.19 95 ARG A C 1
ATOM 762 O O . ARG A 1 95 ? -13.733 -1.748 14.908 1.00 91.19 95 ARG A O 1
ATOM 769 N N . GLU A 1 96 ? -13.590 -3.114 13.128 1.00 91.50 96 GLU A N 1
ATOM 770 C CA . GLU A 1 96 ? -14.710 -3.982 13.502 1.00 91.50 96 GLU A CA 1
ATOM 771 C C . GLU A 1 96 ? -14.408 -4.750 14.795 1.00 91.50 96 GLU A C 1
ATOM 773 O O . GLU A 1 96 ? -15.172 -4.660 15.761 1.00 91.50 96 GLU A O 1
ATOM 778 N N . ALA A 1 97 ? -13.238 -5.396 14.866 1.00 91.75 97 ALA A N 1
ATOM 779 C CA . ALA A 1 97 ? -12.807 -6.196 16.015 1.00 91.75 97 ALA A CA 1
ATOM 780 C C . ALA A 1 97 ? -12.629 -5.390 17.320 1.00 91.75 97 ALA A C 1
ATOM 782 O O . ALA A 1 97 ? -12.761 -5.938 18.420 1.00 91.75 97 ALA A O 1
ATOM 783 N N . TYR A 1 98 ? -12.312 -4.095 17.222 1.00 91.81 98 TYR A N 1
ATOM 784 C CA . TYR A 1 98 ? -12.083 -3.211 18.373 1.00 91.81 98 TYR A CA 1
ATOM 785 C C . TYR A 1 98 ? -13.202 -2.182 18.607 1.00 91.81 98 TYR A C 1
ATOM 787 O O . TYR A 1 98 ? -13.105 -1.394 19.544 1.00 91.81 98 TYR A O 1
ATOM 795 N N . SER A 1 99 ? -14.288 -2.214 17.827 1.00 86.12 99 SER A N 1
ATOM 796 C CA . SER A 1 99 ? -15.386 -1.229 17.874 1.00 86.12 99 SER A CA 1
ATOM 797 C C . SER A 1 99 ? -16.016 -1.034 19.261 1.00 86.12 99 SER A C 1
ATOM 799 O O . SER A 1 99 ? -16.356 0.086 19.633 1.00 86.12 99 SER A O 1
ATOM 801 N N . LYS A 1 100 ? -16.146 -2.111 20.043 1.00 85.44 100 LYS A N 1
ATOM 802 C CA . LYS A 1 100 ? -16.795 -2.110 21.369 1.00 85.44 100 LYS A CA 1
ATOM 803 C C . LYS A 1 100 ? -15.808 -2.129 22.539 1.00 85.44 100 LYS A C 1
ATOM 805 O O . LYS A 1 100 ? -16.219 -2.212 23.694 1.00 85.44 100 LYS A O 1
ATOM 810 N N . LYS A 1 101 ? -14.501 -2.094 22.267 1.00 88.88 101 LYS A N 1
ATOM 811 C CA . LYS A 1 101 ? -13.469 -2.185 23.307 1.00 88.88 101 LYS A CA 1
ATOM 812 C C . LYS A 1 101 ? -13.132 -0.789 23.825 1.00 88.88 101 LYS A C 1
ATOM 814 O O . LYS A 1 101 ? -12.881 0.127 23.050 1.00 88.88 101 LYS A O 1
ATOM 819 N N . LYS A 1 102 ? -13.069 -0.643 25.153 1.00 83.81 102 LYS A N 1
ATOM 820 C CA . LYS A 1 102 ? -12.708 0.622 25.822 1.00 83.81 102 LYS A CA 1
ATOM 821 C C . LYS A 1 102 ? -11.290 1.089 25.467 1.00 83.81 102 LYS A C 1
ATOM 823 O O . LYS A 1 102 ? -11.048 2.285 25.341 1.00 83.81 102 LYS A O 1
ATOM 828 N N . LEU A 1 103 ? -10.357 0.147 25.325 1.00 86.44 103 LEU A N 1
ATOM 829 C CA . LEU A 1 103 ? -8.961 0.414 24.986 1.00 86.44 103 LEU A CA 1
ATOM 830 C C . LEU A 1 103 ? -8.722 0.076 23.514 1.00 86.44 103 LEU A C 1
ATOM 832 O O . LEU A 1 103 ? -8.758 -1.088 23.113 1.00 86.44 103 LEU A O 1
ATOM 836 N N . LEU A 1 104 ? -8.489 1.119 22.718 1.00 86.69 104 LEU A N 1
ATOM 837 C CA . LEU A 1 104 ? -8.115 1.009 21.312 1.00 86.69 104 LEU A CA 1
ATOM 838 C C . LEU A 1 104 ? -6.583 1.018 21.175 1.00 86.69 104 LEU A C 1
ATOM 840 O O . LEU A 1 104 ? -5.917 1.760 21.903 1.00 86.69 104 LEU A O 1
ATOM 844 N N . PRO A 1 105 ? -6.010 0.269 20.218 1.00 89.62 105 PRO A N 1
ATOM 845 C CA . PRO A 1 105 ? -4.597 0.401 19.865 1.00 89.62 105 PRO A CA 1
ATOM 846 C C . PRO A 1 105 ? -4.311 1.796 19.286 1.00 89.62 105 PRO A C 1
ATOM 848 O O . PRO A 1 105 ? -5.175 2.371 18.632 1.00 89.62 105 PRO A O 1
ATOM 851 N N . LEU A 1 106 ? -3.098 2.331 19.481 1.00 86.56 106 LEU A N 1
ATOM 852 C CA . LEU A 1 106 ? -2.712 3.730 19.190 1.00 86.56 106 LEU A CA 1
ATOM 853 C C . LEU A 1 106 ? -2.967 4.208 17.740 1.00 86.56 106 LEU A C 1
ATOM 855 O O . LEU A 1 106 ? -3.127 5.412 17.490 1.00 86.56 106 LEU A O 1
ATOM 859 N N . ASP A 1 107 ? -3.047 3.282 16.786 1.00 85.56 107 ASP A N 1
ATOM 860 C CA . ASP A 1 107 ? -3.251 3.573 15.362 1.00 85.56 107 ASP A CA 1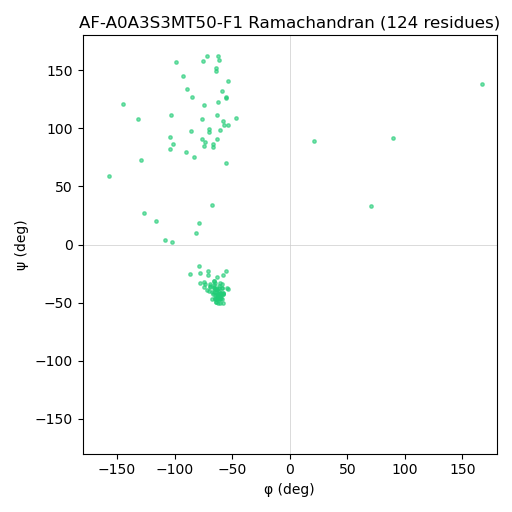
ATOM 861 C C . ASP A 1 107 ? -4.715 3.706 14.936 1.00 85.56 107 ASP A C 1
ATOM 863 O O . ASP A 1 107 ? -5.013 4.407 13.965 1.00 85.56 107 ASP A O 1
ATOM 867 N N . LEU A 1 108 ? -5.638 3.073 15.663 1.00 87.38 108 LEU A N 1
ATOM 868 C CA . LEU A 1 108 ? -7.072 3.126 15.388 1.00 87.38 108 LEU A CA 1
ATOM 869 C C . LEU A 1 108 ? -7.805 4.411 15.827 1.00 87.38 108 LEU A C 1
ATOM 871 O O . LEU A 1 108 ? -8.767 4.765 15.124 1.00 87.38 108 LEU A O 1
ATOM 875 N N . PRO A 1 109 ? -7.446 5.110 16.933 1.00 84.94 109 PRO A N 1
ATOM 876 C CA . PRO A 1 109 ? -8.205 6.253 17.403 1.00 84.94 109 PRO A CA 1
ATOM 877 C C . PRO A 1 109 ? -8.171 7.400 16.392 1.00 84.94 109 PRO A C 1
ATOM 879 O O . PRO A 1 109 ? -7.197 7.568 15.647 1.00 84.94 109 PRO A O 1
ATOM 882 N N . PRO A 1 110 ? -9.223 8.235 16.382 1.00 87.38 110 PRO A N 1
ATOM 883 C CA . PRO A 1 110 ? -9.259 9.408 15.529 1.00 87.38 110 PRO A CA 1
ATOM 884 C C . PRO A 1 110 ? -8.074 10.324 15.856 1.00 87.38 110 PRO A C 1
ATOM 886 O O . PRO A 1 110 ? -7.807 10.639 17.021 1.00 87.38 110 PRO A O 1
ATOM 889 N N . LYS A 1 111 ? -7.359 10.768 14.820 1.00 89.69 111 LYS A N 1
ATOM 890 C CA . LYS A 1 111 ? -6.220 11.680 14.957 1.00 89.69 111 LYS A CA 1
ATOM 891 C C . LYS A 1 111 ? -6.738 13.094 15.254 1.00 89.69 111 LYS A C 1
ATOM 893 O O . LYS A 1 111 ? -6.944 13.899 14.356 1.00 89.69 111 LYS A O 1
ATOM 898 N N . LYS A 1 112 ? -6.996 13.366 16.534 1.00 89.69 112 LYS A N 1
ATOM 899 C CA . LYS A 1 112 ? -7.343 14.691 17.070 1.00 89.69 112 LYS A CA 1
ATOM 900 C C . LYS A 1 112 ? -6.106 15.357 17.683 1.00 89.69 112 LYS A C 1
ATOM 902 O O . LYS A 1 112 ? -5.166 14.673 18.104 1.00 89.69 112 LYS A O 1
ATOM 907 N N . THR A 1 113 ? -6.115 16.685 17.783 1.00 90.88 113 THR A N 1
ATOM 908 C CA . THR A 1 113 ? -5.038 17.432 18.452 1.00 90.88 113 THR A CA 1
ATOM 909 C C . THR A 1 113 ? -4.930 17.040 19.930 1.00 90.88 113 THR A C 1
ATOM 911 O O . THR A 1 113 ? -5.862 16.494 20.527 1.00 90.88 113 THR A O 1
ATOM 914 N N . ARG A 1 114 ? -3.765 17.285 20.545 1.00 88.50 114 ARG A N 1
ATOM 915 C CA . ARG A 1 114 ? -3.551 17.004 21.976 1.00 88.50 114 ARG A CA 1
ATOM 916 C C . ARG A 1 114 ? -4.555 17.754 22.855 1.00 88.50 114 ARG A C 1
ATOM 918 O O . ARG A 1 114 ? -5.096 17.128 23.756 1.00 88.50 114 ARG A O 1
ATOM 925 N N . ALA A 1 115 ? -4.833 19.025 22.551 1.00 89.00 115 ALA A N 1
ATOM 926 C CA . ALA A 1 115 ? -5.797 19.850 23.284 1.00 89.00 115 ALA A CA 1
ATOM 927 C C . ALA A 1 115 ? -7.204 19.227 23.305 1.00 89.00 115 ALA A C 1
ATOM 929 O O . ALA A 1 115 ? -7.827 19.159 24.354 1.00 89.00 115 ALA A O 1
ATOM 930 N N . ILE A 1 116 ? -7.667 18.670 22.179 1.00 87.94 116 ILE A N 1
ATOM 931 C CA . ILE A 1 116 ? -8.977 18.002 22.105 1.00 87.94 116 ILE A CA 1
ATOM 932 C C . ILE A 1 116 ? -8.962 16.633 22.806 1.00 87.94 116 ILE A C 1
ATOM 934 O O . ILE A 1 116 ? -9.971 16.206 23.357 1.00 87.94 116 ILE A O 1
ATOM 938 N N . ARG A 1 117 ? -7.835 15.906 22.773 1.00 86.88 117 ARG A N 1
ATOM 939 C CA . ARG A 1 117 ? -7.702 14.598 23.449 1.00 86.88 117 ARG A CA 1
ATOM 940 C C . ARG A 1 117 ? -7.572 14.718 24.966 1.00 86.88 117 ARG A C 1
ATOM 942 O O . ARG A 1 117 ? -7.974 13.808 25.679 1.00 86.88 117 ARG A O 1
ATOM 949 N N . ARG A 1 118 ? -6.953 15.797 25.436 1.00 83.31 118 ARG A N 1
ATOM 950 C CA . ARG A 1 118 ? -6.755 16.127 26.847 1.00 83.31 118 ARG A CA 1
ATOM 951 C C . ARG A 1 118 ? -7.235 17.558 27.064 1.00 83.31 118 ARG A C 1
ATOM 953 O O . ARG A 1 118 ? -6.389 18.443 27.212 1.00 83.31 118 ARG A O 1
ATOM 960 N N . PRO A 1 119 ? -8.556 17.796 27.043 1.00 77.62 119 PRO A N 1
ATOM 961 C CA . PRO A 1 119 ? -9.057 19.056 27.546 1.00 77.62 119 PRO A CA 1
ATOM 962 C C . PRO A 1 119 ? -8.679 19.073 29.027 1.00 77.62 119 PRO A C 1
ATOM 964 O O . PRO A 1 119 ? -9.142 18.234 29.800 1.00 77.62 119 PRO A O 1
ATOM 967 N N . MET A 1 120 ? -7.748 19.945 29.415 1.00 69.56 120 MET A N 1
ATOM 968 C CA . MET A 1 120 ? -7.605 20.265 30.831 1.00 69.56 120 MET A CA 1
ATOM 969 C C . MET A 1 120 ? -8.983 20.737 31.286 1.00 69.56 120 MET A C 1
ATOM 971 O O . MET A 1 120 ? -9.587 21.569 30.609 1.00 69.56 120 MET A O 1
ATOM 975 N N . LEU A 1 121 ? -9.513 20.114 32.341 1.00 58.09 121 LEU A N 1
ATOM 976 C CA . LEU A 1 121 ? -10.798 20.466 32.933 1.00 58.09 121 LEU A CA 1
ATOM 977 C C . LEU A 1 121 ? -10.847 21.991 33.100 1.00 58.09 121 LEU A C 1
ATOM 979 O O . LEU A 1 121 ? -10.158 22.536 33.956 1.00 58.09 121 LEU A O 1
ATOM 983 N N . LEU A 1 122 ? -11.666 22.667 32.292 1.00 53.72 122 LEU A N 1
ATOM 984 C CA . LEU A 1 122 ? -12.027 24.087 32.407 1.00 53.72 122 LEU A CA 1
ATOM 985 C C . LEU A 1 122 ? -12.884 24.351 33.674 1.00 53.72 122 LEU A C 1
ATOM 987 O O . LEU A 1 122 ? -13.784 25.176 33.662 1.00 53.72 122 LEU A O 1
ATOM 991 N N . TYR A 1 123 ? -12.623 23.615 34.760 1.00 51.25 123 TYR A N 1
ATOM 992 C CA . TYR A 1 123 ? -13.373 23.573 36.021 1.00 51.25 123 TYR A CA 1
ATOM 993 C C . TYR A 1 123 ? -12.475 23.832 37.245 1.00 51.25 123 TYR A C 1
ATOM 995 O O . TYR A 1 123 ? -12.764 23.363 38.342 1.00 51.25 123 TYR A O 1
ATOM 1003 N N . LEU A 1 124 ? -11.376 24.569 37.087 1.00 47.81 124 LEU A N 1
ATOM 1004 C CA . LEU A 1 124 ? -10.758 25.266 38.217 1.00 47.81 124 LEU A CA 1
ATOM 1005 C C . LEU A 1 124 ? -11.135 26.733 38.057 1.00 47.81 124 LEU A C 1
ATOM 1007 O O . LEU A 1 124 ? -10.528 27.449 37.264 1.00 47.81 124 LEU A O 1
ATOM 1011 N N . GLY A 1 125 ? -12.242 27.094 38.710 1.00 54.72 125 GLY A N 1
ATOM 1012 C CA . GLY A 1 125 ? -12.850 28.414 38.643 1.00 54.72 125 GLY A CA 1
ATOM 1013 C C . GLY A 1 125 ? -11.861 29.513 39.014 1.00 54.72 125 GLY A C 1
ATOM 1014 O O . GLY A 1 125 ? -11.228 29.453 40.069 1.00 54.72 125 GLY A O 1
ATOM 1015 N N . PHE A 1 126 ? -11.753 30.483 38.111 1.00 43.91 126 PHE A N 1
ATOM 1016 C CA . PHE A 1 126 ? -11.534 31.878 38.467 1.00 43.91 126 PHE A CA 1
ATOM 1017 C C . PHE A 1 126 ? -12.888 32.509 38.789 1.00 43.91 126 PHE A C 1
ATOM 1019 O O . PHE A 1 126 ? -13.883 32.085 38.149 1.00 43.91 126 PHE A O 1
#

Foldseek 3Di:
DDDPDDDPPPPVPPPPPPDDPDPPPLPQDDLVVLLPDDPVVLVVVLVVLVVLLVVLVVCVVVVHDPVSVVSNVRSVVNNVSSVVSNVVVVLVVLCVVCVPPPDHDPVNDDPDDPCVVDVPPPPPDD

Solvent-accessible surface area (backbone atoms only — not comparable to full-atom values): 8342 Å² total; per-residue (Å²): 140,79,84,82,74,90,76,80,75,78,65,92,80,71,77,80,82,85,77,75,100,63,96,72,83,76,82,72,77,57,67,76,69,59,70,79,51,56,73,69,58,52,54,51,55,46,54,54,51,50,52,52,47,51,54,48,53,54,37,57,75,72,69,50,60,66,79,62,56,66,45,54,63,56,49,54,52,42,50,52,51,53,55,49,52,53,53,50,51,54,52,49,55,49,49,63,79,43,65,88,48,92,78,67,61,90,82,74,57,81,93,65,55,66,61,77,76,53,62,71,74,94,74,75,83,129

Organism: NCBI:txid337451

Mean predicted aligned error: 12.5 Å

Secondary structure (DSSP, 8-state):
-----------TT------SS------PPPHHHHHSS-HHHHHHHHHHHHHHHHHHHHHHHTT--HHHHTHHHHHHHHHHHHHHHHHHHHHHHHHHHHTT-SS--TTSS----HHHHS---S-S--

Sequence (126 aa):
MVLKRLYLYDNPYTMNFE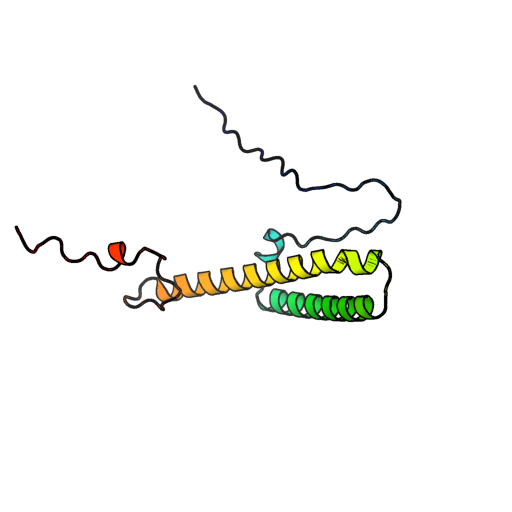ELGTNYQVVRIKVHELRTKSETDLLNQLKELEVELALLRVAKVNGGALNKLSKIKVMRLSIAHVLTVISQKQKAALREAYSKKKLLPLDLPPKKTRAIRRPMLLYLGF

pLDDT: mean 77.69, std 20.78, range [32.12, 96.0]

Nearest PDB structures (foldseek):
  7qiz-assembly1_j  TM=9.916E-01  e=2.042E-09  Solanum lycopersicum
  8b2l-assembly1_n3  TM=9.871E-01  e=1.930E-09  Nicotiana tabacum
  9f1b-assembly1_Bh  TM=9.849E-01  e=3.695E-08  Oryctolagus cuniculus
  7oyc-assembly1_h1  TM=9.901E-01  e=1.087E-07  Xenopus laevis
  9cai-assembly1_Ch  TM=9.907E-01  e=4.245E-07  Caenorhabditis elegans

InterPro domains:
  IPR001854 Large ribosomal subunit protein uL29 [MF_00374] (29-89)
  IPR001854 Large ribosomal subunit protein uL29 [PF00831] (33-89)
  IPR001854 Large ribosomal subunit protein uL29 [TIGR00012] (33-89)
  IPR001854 Large ribosomal subunit protein uL29 [cd00427] (33-89)
  IPR036049 Large ribosomal subunit protein uL29 superfamily [G3DSA:1.10.287.310] (26-102)
  IPR036049 Large ribosomal subunit protein uL29 superfamily [SSF46561] (29-90)
  IPR045059 Large ribosomal subunit protein uL29, eukaryota [PTHR45722] (28-118)

Radius of gyration: 23.22 Å; Cα contacts (8 Å, |Δi|>4): 45; chains: 1; bounding box: 56×46×72 Å